Protein AF-A0A346PF53-F1 (afdb_monomer_lite)

Organism: NCBI:txid2044521

Secondary structure (DSSP, 8-state):
--SSSHHHHHHHT--HHHHHHHHHS-S--TT-S-SSS--HHHHHIIIIITHHHHHHHHHHHHSSS--HHHHHHHHHHHHHHHHHHHHHHHHHHHHHHHHHHSSPPTTTSPPPP-

Radius of gyration: 25.22 Å; chains: 1; bounding box: 38×70×56 Å

Sequence (114 aa):
MHYHLLGRDRVRHMSSYAVLESVLYHGYEGTAGVTGFPNTGTWLIFGVVLVPIYAMVVAWFTGTPRDTKTGLLGVSYLVGLVTSMWVGMFVLTVLIGIVFFGGPPEPIGSVGPP

pLDDT: mean 78.26, std 16.03, range [48.0, 96.62]

Foldseek 3Di:
DPPPPVVPVVVVPCDPVNVVCCVVVVVDPVPPDDPPDDDPVNCCCVPPVCVVVVVVLVCQPPPPPHDVVVSVVVVCVVCVVVVCVVVVVQVVQQVCCCPPVVGGDPPVDDDDDD

Structure (mmCIF, N/CA/C/O backbone):
data_AF-A0A346PF53-F1
#
_entry.id   AF-A0A346PF53-F1
#
loop_
_atom_site.group_PDB
_atom_site.id
_atom_site.type_symbol
_atom_site.label_atom_id
_atom_site.label_alt_id
_atom_site.label_comp_id
_atom_site.label_asym_id
_atom_site.label_entity_id
_atom_site.label_seq_id
_atom_site.pdbx_PDB_ins_code
_atom_site.Cartn_x
_atom_site.Cartn_y
_atom_site.Cartn_z
_atom_site.occupancy
_atom_site.B_iso_or_equiv
_atom_site.auth_seq_id
_atom_site.auth_comp_id
_atom_site.auth_asym_id
_atom_site.auth_atom_id
_atom_site.pdbx_PDB_model_num
ATOM 1 N N . MET A 1 1 ? 10.743 -59.626 -24.538 1.00 52.09 1 MET A N 1
ATOM 2 C CA . MET A 1 1 ? 11.258 -59.242 -23.203 1.00 52.09 1 MET A CA 1
ATOM 3 C C . MET A 1 1 ? 12.291 -58.105 -23.309 1.00 52.09 1 MET A C 1
ATOM 5 O O . MET A 1 1 ? 13.442 -58.305 -22.960 1.00 52.09 1 MET A O 1
ATOM 9 N N . HIS A 1 2 ? 11.919 -56.913 -23.803 1.00 52.31 2 HIS A N 1
ATOM 10 C CA . HIS A 1 2 ? 12.891 -55.832 -24.094 1.00 52.31 2 HIS A CA 1
ATOM 11 C C . HIS A 1 2 ? 12.531 -54.450 -23.508 1.00 52.31 2 HIS A C 1
ATOM 13 O O . HIS A 1 2 ? 13.280 -53.500 -23.690 1.00 52.31 2 HIS A O 1
ATOM 19 N N . TYR A 1 3 ? 11.424 -54.325 -22.765 1.00 48.00 3 TYR A N 1
ATOM 20 C CA . TYR A 1 3 ? 10.963 -53.056 -22.171 1.00 48.00 3 TYR A CA 1
ATOM 21 C C . TYR A 1 3 ? 11.421 -52.840 -20.716 1.00 48.00 3 TYR A C 1
ATOM 23 O O . TYR A 1 3 ? 11.265 -51.753 -20.171 1.00 48.00 3 TYR A O 1
ATOM 31 N N . HIS A 1 4 ? 12.004 -53.856 -20.071 1.00 55.69 4 HIS A N 1
ATOM 32 C CA . HIS A 1 4 ? 12.350 -53.815 -18.643 1.00 55.69 4 HIS A CA 1
ATOM 33 C C . HIS A 1 4 ? 13.752 -53.236 -18.351 1.00 55.69 4 HIS A C 1
ATOM 35 O O . HIS A 1 4 ? 14.109 -53.040 -17.192 1.00 55.69 4 HIS A O 1
ATOM 41 N N . LEU A 1 5 ? 14.556 -52.963 -19.387 1.00 53.56 5 LEU A N 1
ATOM 42 C CA . LEU A 1 5 ? 15.928 -52.450 -19.246 1.00 53.56 5 LEU A CA 1
ATOM 43 C C . LEU A 1 5 ? 16.016 -50.918 -19.382 1.00 53.56 5 LEU A C 1
ATOM 45 O O . LEU A 1 5 ? 16.790 -50.299 -18.665 1.00 53.56 5 LEU A O 1
ATOM 49 N N . LEU A 1 6 ? 15.131 -50.281 -20.161 1.00 57.62 6 LEU A N 1
ATOM 50 C CA . LEU A 1 6 ? 15.114 -48.816 -20.339 1.00 57.62 6 LEU A CA 1
ATOM 51 C C . LEU A 1 6 ? 14.738 -48.014 -19.075 1.00 57.62 6 LEU A C 1
ATOM 53 O O . LEU A 1 6 ? 15.012 -46.817 -18.995 1.00 57.62 6 LEU A O 1
ATOM 57 N N . GLY A 1 7 ? 14.090 -48.641 -18.089 1.00 55.22 7 GLY A N 1
ATOM 58 C CA . GLY A 1 7 ? 13.719 -47.983 -16.831 1.00 55.22 7 GLY A CA 1
ATOM 59 C C . GLY A 1 7 ? 14.850 -47.928 -15.801 1.00 55.22 7 GLY A C 1
ATOM 60 O O . GLY A 1 7 ? 14.898 -47.005 -14.993 1.00 55.22 7 GLY A O 1
ATOM 61 N N . ARG A 1 8 ? 15.776 -48.896 -15.834 1.00 57.12 8 ARG A N 1
ATOM 62 C CA . ARG A 1 8 ? 16.830 -49.055 -14.819 1.00 57.12 8 ARG A CA 1
ATOM 63 C C . ARG A 1 8 ? 18.003 -48.098 -15.037 1.00 57.12 8 ARG A C 1
ATOM 65 O O . ARG A 1 8 ? 18.588 -47.626 -14.064 1.00 57.12 8 ARG A O 1
ATOM 72 N N . ASP A 1 9 ? 18.295 -47.773 -16.291 1.00 55.59 9 ASP A N 1
ATOM 73 C CA . ASP A 1 9 ? 19.436 -46.927 -16.651 1.00 55.59 9 ASP A CA 1
ATOM 74 C C . ASP A 1 9 ? 19.144 -45.432 -16.445 1.00 55.59 9 ASP A C 1
ATOM 76 O O . ASP A 1 9 ? 20.044 -44.666 -16.111 1.00 55.59 9 ASP A O 1
ATOM 80 N N . ARG A 1 10 ? 17.872 -45.008 -16.511 1.00 58.06 10 ARG A N 1
ATOM 81 C CA . ARG A 1 10 ? 17.489 -43.608 -16.243 1.00 58.06 10 ARG A CA 1
ATOM 82 C C . ARG A 1 10 ? 17.724 -43.167 -14.798 1.00 58.06 10 ARG A C 1
ATOM 84 O O . ARG A 1 10 ? 18.047 -42.008 -14.569 1.00 58.06 10 ARG A O 1
ATOM 91 N N . VAL A 1 11 ? 17.613 -44.077 -13.831 1.00 57.25 11 VAL A N 1
ATOM 92 C CA . VAL A 1 11 ? 17.796 -43.751 -12.404 1.00 57.25 11 VAL A CA 1
ATOM 93 C C . VAL A 1 11 ? 19.280 -43.585 -12.047 1.00 57.25 11 VAL A C 1
ATOM 95 O O . VAL A 1 11 ? 19.620 -42.835 -11.139 1.00 57.25 11 VAL A O 1
ATOM 98 N N . ARG A 1 12 ? 20.186 -44.246 -12.780 1.00 56.78 12 ARG A N 1
ATOM 99 C CA . ARG A 1 12 ? 21.637 -44.222 -12.511 1.00 56.78 12 ARG A CA 1
ATOM 100 C C . ARG A 1 12 ? 22.372 -43.015 -13.102 1.00 56.78 12 ARG A C 1
ATOM 102 O O . ARG A 1 12 ? 23.528 -42.800 -12.758 1.00 56.78 12 ARG A O 1
ATOM 109 N N . HIS A 1 13 ? 21.708 -42.223 -13.945 1.00 54.78 13 HIS A N 1
ATOM 110 C CA . HIS A 1 13 ? 22.278 -41.049 -14.615 1.00 54.78 13 HIS A CA 1
ATOM 111 C C . HIS A 1 13 ? 21.632 -39.721 -14.183 1.00 54.78 13 HIS A C 1
ATOM 113 O O . HIS A 1 13 ? 21.768 -38.714 -14.876 1.00 54.78 13 HIS A O 1
ATOM 119 N N . MET A 1 14 ? 20.962 -39.675 -13.025 1.00 58.09 14 MET A N 1
ATOM 120 C CA . MET A 1 14 ? 20.651 -38.396 -12.380 1.00 58.09 14 MET A CA 1
ATOM 121 C C . MET A 1 14 ? 21.932 -37.862 -11.759 1.00 58.09 14 MET A C 1
ATOM 123 O O . MET A 1 14 ? 22.338 -38.240 -10.664 1.00 58.09 14 MET A O 1
ATOM 127 N N . SER A 1 15 ? 22.620 -37.013 -12.504 1.00 73.31 15 SER A N 1
ATOM 128 C CA . SER A 1 15 ? 23.764 -36.299 -11.961 1.00 73.31 15 SER A CA 1
ATOM 129 C C . SER A 1 15 ? 23.363 -35.438 -10.753 1.00 73.31 15 SER A C 1
ATOM 131 O O . SER A 1 15 ? 22.214 -34.995 -10.644 1.00 73.31 15 SER A O 1
ATOM 133 N N . SER A 1 16 ? 24.334 -35.121 -9.905 1.00 68.69 16 SER A N 1
ATOM 134 C CA . SER A 1 16 ? 24.154 -34.202 -8.780 1.00 68.69 16 SER A CA 1
ATOM 135 C C . SER A 1 16 ? 23.550 -32.855 -9.187 1.00 68.69 16 SER A C 1
ATOM 137 O O . SER A 1 16 ? 22.771 -32.309 -8.414 1.00 68.69 16 SER A O 1
ATOM 139 N N . TYR A 1 17 ? 23.836 -32.350 -10.395 1.00 65.19 17 TYR A N 1
ATOM 140 C CA . TYR A 1 17 ? 23.260 -31.103 -10.901 1.00 65.19 17 TYR A CA 1
ATOM 141 C C . TYR A 1 17 ? 21.748 -31.200 -11.126 1.00 65.19 17 TYR A C 1
ATOM 143 O O . TYR A 1 17 ? 21.042 -30.286 -10.733 1.00 65.19 17 TYR A O 1
ATOM 151 N N . ALA A 1 18 ? 21.233 -32.318 -11.641 1.00 69.94 18 ALA A N 1
ATOM 152 C CA . ALA A 1 18 ? 19.790 -32.527 -11.825 1.00 69.94 18 ALA A CA 1
ATOM 153 C C . ALA A 1 18 ? 19.031 -32.694 -10.491 1.00 69.94 18 ALA A C 1
ATOM 155 O O . ALA A 1 18 ? 17.876 -32.293 -10.363 1.00 69.94 18 ALA A O 1
ATOM 156 N N . VAL A 1 19 ? 19.680 -33.284 -9.480 1.00 71.94 19 VAL A N 1
ATOM 157 C CA . VAL A 1 19 ? 19.118 -33.390 -8.121 1.00 71.94 19 VAL A CA 1
ATOM 158 C C . VAL A 1 19 ? 19.121 -32.027 -7.430 1.00 71.94 19 VAL A C 1
ATOM 160 O O . VAL A 1 19 ? 18.134 -31.650 -6.810 1.00 71.94 19 VAL A O 1
ATOM 163 N N . LEU A 1 20 ? 20.215 -31.273 -7.554 1.00 70.69 20 LEU A N 1
ATOM 164 C CA . LEU A 1 20 ? 20.298 -29.903 -7.051 1.00 70.69 20 LEU A CA 1
ATOM 165 C C . LEU A 1 20 ? 19.286 -29.000 -7.755 1.00 70.69 20 LEU A C 1
ATOM 167 O O . LEU A 1 20 ? 18.597 -28.246 -7.087 1.00 70.69 20 LEU A O 1
ATOM 171 N N . GLU A 1 21 ? 19.139 -29.108 -9.071 1.00 70.81 21 GLU A N 1
ATOM 172 C CA . GLU A 1 21 ? 18.162 -28.333 -9.831 1.00 70.81 21 GLU A CA 1
ATOM 173 C C . GLU A 1 21 ? 16.731 -28.629 -9.369 1.00 70.81 21 GLU A C 1
ATOM 175 O O . GLU A 1 21 ? 15.980 -27.694 -9.133 1.00 70.81 21 GLU A O 1
ATOM 180 N N . SER A 1 22 ? 16.356 -29.888 -9.112 1.00 68.06 22 SER A N 1
ATOM 181 C CA . SER A 1 22 ? 15.003 -30.189 -8.613 1.00 68.06 22 SER A CA 1
ATOM 182 C C . SER A 1 22 ? 14.745 -29.686 -7.186 1.00 68.06 22 SER A C 1
ATOM 184 O O . SER A 1 22 ? 13.608 -29.354 -6.850 1.00 68.06 22 SER A O 1
ATOM 186 N N . VAL A 1 23 ? 15.786 -29.608 -6.349 1.00 70.00 23 VAL A N 1
ATOM 187 C CA . VAL A 1 23 ? 15.690 -29.117 -4.966 1.00 70.00 23 VAL A CA 1
ATOM 188 C C . VAL A 1 23 ? 15.730 -27.589 -4.899 1.00 70.00 23 VAL A C 1
ATOM 190 O O . VAL A 1 23 ? 15.002 -27.014 -4.099 1.00 70.00 23 VAL A O 1
ATOM 193 N N . LEU A 1 24 ? 16.556 -26.927 -5.716 1.00 66.69 24 LEU A N 1
ATOM 194 C CA . LEU A 1 24 ? 16.683 -25.463 -5.751 1.00 66.69 24 LEU A CA 1
ATOM 195 C C . LEU A 1 24 ? 15.632 -24.793 -6.652 1.00 66.69 24 LEU A C 1
ATOM 197 O O . LEU A 1 24 ? 15.189 -23.686 -6.358 1.00 66.69 24 LEU A O 1
ATOM 201 N N . TYR A 1 25 ? 15.216 -25.463 -7.725 1.00 57.91 25 TYR A N 1
ATOM 202 C CA . TYR A 1 25 ? 14.224 -25.014 -8.703 1.00 57.91 25 TYR A CA 1
ATOM 203 C C . TYR A 1 25 ? 13.050 -25.995 -8.732 1.00 57.91 25 TYR A C 1
ATOM 205 O O . TYR A 1 25 ? 12.707 -26.557 -9.767 1.00 57.91 25 TYR A O 1
ATOM 213 N N . HIS A 1 26 ? 12.434 -26.197 -7.566 1.00 65.38 26 HIS A N 1
ATOM 214 C CA . HIS A 1 26 ? 11.277 -27.053 -7.257 1.00 65.38 26 HIS A CA 1
ATOM 215 C C . HIS A 1 26 ? 9.978 -26.761 -8.058 1.00 65.38 26 HIS A C 1
ATOM 217 O O . HIS A 1 26 ? 8.884 -26.719 -7.501 1.00 65.38 26 HIS A O 1
ATOM 223 N N . GLY A 1 27 ? 10.061 -26.536 -9.372 1.00 57.34 27 GLY A N 1
ATOM 224 C CA . GLY A 1 27 ? 8.936 -26.336 -10.294 1.00 57.34 27 GLY A CA 1
ATOM 225 C C . GLY A 1 27 ? 8.198 -25.003 -10.145 1.00 57.34 27 GLY A C 1
ATOM 226 O O . GLY A 1 27 ? 7.333 -24.692 -10.957 1.00 57.34 27 GLY A O 1
ATOM 227 N N . TYR A 1 28 ? 8.540 -24.201 -9.136 1.00 52.59 28 TYR A N 1
ATOM 228 C CA . TYR A 1 28 ? 8.069 -22.830 -8.986 1.00 52.59 28 TYR A CA 1
ATOM 229 C C . TYR A 1 28 ? 9.035 -21.885 -9.694 1.00 52.59 28 TYR A C 1
ATOM 231 O O . TYR A 1 28 ? 9.956 -21.343 -9.087 1.00 52.59 28 TYR A O 1
ATOM 239 N N . GLU A 1 29 ? 8.822 -21.663 -10.985 1.00 60.22 29 GLU A N 1
ATOM 240 C CA . GLU A 1 29 ? 9.334 -20.451 -11.614 1.00 60.22 29 GLU A CA 1
ATOM 241 C C . GLU A 1 29 ? 8.625 -19.266 -10.942 1.00 60.22 29 GLU A C 1
ATOM 243 O O . GLU A 1 29 ? 7.408 -19.113 -11.058 1.00 60.22 29 GLU A O 1
ATOM 248 N N . GLY A 1 30 ? 9.364 -18.414 -10.221 1.00 52.47 30 GLY A N 1
ATOM 249 C CA . GLY A 1 30 ? 8.811 -17.215 -9.563 1.00 52.47 30 GLY A CA 1
ATOM 250 C C . GLY A 1 30 ? 8.098 -16.247 -10.523 1.00 52.47 30 GLY A C 1
ATOM 251 O O . GLY A 1 30 ? 7.407 -15.324 -10.081 1.00 52.47 30 GLY A O 1
ATOM 252 N N . THR A 1 31 ? 8.244 -16.492 -11.827 1.00 55.41 31 THR A N 1
ATOM 253 C CA . THR A 1 31 ? 7.749 -15.708 -12.956 1.00 55.41 31 THR A CA 1
ATOM 254 C C . THR A 1 31 ? 6.971 -16.535 -13.994 1.00 55.41 31 THR A C 1
ATOM 256 O O . THR A 1 31 ? 6.669 -15.997 -15.056 1.00 55.41 31 THR A O 1
ATOM 259 N N . ALA A 1 32 ? 6.622 -17.807 -13.736 1.00 51.56 32 ALA A N 1
ATOM 260 C CA . ALA A 1 32 ? 5.741 -18.569 -14.637 1.00 51.56 32 ALA A CA 1
ATOM 261 C C . ALA A 1 32 ? 4.297 -18.062 -14.522 1.00 51.56 32 ALA A C 1
ATOM 263 O O . ALA A 1 32 ? 3.498 -18.546 -13.720 1.00 51.56 32 ALA A O 1
ATOM 264 N N . GLY A 1 33 ? 3.968 -17.043 -15.308 1.00 59.88 33 GLY A N 1
ATOM 265 C CA . GLY A 1 33 ? 2.644 -16.434 -15.362 1.00 59.88 33 GLY A CA 1
ATOM 266 C C . GLY A 1 33 ? 2.720 -15.005 -15.881 1.00 59.88 33 GLY A C 1
ATOM 267 O O . GLY A 1 33 ? 3.778 -14.382 -15.833 1.00 59.88 33 GLY A O 1
ATOM 268 N N . VAL A 1 34 ? 1.595 -14.492 -16.389 1.00 50.44 34 VAL A N 1
ATOM 269 C CA . VAL A 1 34 ? 1.448 -13.087 -16.798 1.00 50.44 34 VAL A CA 1
ATOM 270 C C . VAL A 1 34 ? 2.095 -12.174 -15.756 1.00 50.44 34 VAL A C 1
ATOM 272 O O . VAL A 1 34 ? 1.716 -12.174 -14.587 1.00 50.44 34 VAL A O 1
ATOM 275 N N . THR A 1 35 ? 3.082 -11.391 -16.182 1.00 53.81 35 THR A N 1
ATOM 276 C CA . THR A 1 35 ? 3.888 -10.473 -15.357 1.00 53.81 35 THR A CA 1
ATOM 277 C C . THR A 1 35 ? 3.082 -9.299 -14.775 1.00 53.81 35 THR A C 1
ATOM 279 O O . THR A 1 35 ? 3.652 -8.347 -14.250 1.00 53.81 35 THR A O 1
ATOM 282 N N . GLY A 1 36 ? 1.748 -9.375 -14.819 1.00 52.78 36 GLY A N 1
ATOM 283 C CA . GLY A 1 36 ? 0.808 -8.420 -14.252 1.00 52.78 36 GLY A CA 1
ATOM 284 C C . GLY A 1 36 ? -0.294 -9.122 -13.454 1.00 52.78 36 GLY A C 1
ATOM 285 O O . GLY A 1 36 ? -1.361 -9.360 -14.000 1.00 52.78 36 GLY A O 1
ATOM 286 N N . PHE A 1 37 ? -0.042 -9.377 -12.160 1.00 53.75 37 PHE A N 1
ATOM 287 C CA . PHE A 1 37 ? -1.007 -9.778 -11.108 1.00 53.75 37 PHE A CA 1
ATOM 288 C C . PHE A 1 37 ? -1.729 -11.148 -11.240 1.00 53.75 37 PHE A C 1
ATOM 290 O O . PHE A 1 37 ? -2.195 -11.509 -12.313 1.00 53.75 37 PHE A O 1
ATOM 297 N N . PRO A 1 38 ? -2.033 -11.860 -10.129 1.00 63.81 38 PRO A N 1
ATOM 298 C CA . PRO A 1 38 ? -1.288 -12.102 -8.892 1.00 63.81 38 PRO A CA 1
ATOM 299 C C . PRO A 1 38 ? -0.687 -13.527 -8.899 1.00 63.81 38 PRO A C 1
ATOM 301 O O . PRO A 1 38 ? -1.408 -14.521 -8.996 1.00 63.81 38 PRO A O 1
ATOM 304 N N . ASN A 1 39 ? 0.638 -13.640 -8.748 1.00 71.44 39 ASN A N 1
ATOM 305 C CA . ASN A 1 39 ? 1.304 -14.935 -8.562 1.00 71.44 39 ASN A CA 1
ATOM 306 C C . ASN A 1 39 ? 1.040 -15.498 -7.147 1.00 71.44 39 ASN A C 1
ATOM 308 O O . ASN A 1 39 ? 0.567 -14.789 -6.254 1.00 71.44 39 ASN A O 1
ATOM 312 N N . THR A 1 40 ? 1.386 -16.767 -6.910 1.00 82.56 40 THR A N 1
ATOM 313 C CA . THR A 1 40 ? 1.243 -17.409 -5.588 1.00 82.56 40 THR A CA 1
ATOM 314 C C . THR A 1 40 ? 1.908 -16.600 -4.468 1.00 82.56 40 THR A C 1
ATOM 316 O O . THR A 1 40 ? 1.341 -16.459 -3.386 1.00 82.56 40 THR A O 1
ATOM 319 N N . GLY A 1 41 ? 3.078 -16.005 -4.728 1.00 80.94 41 GLY A N 1
ATOM 320 C CA . GLY A 1 41 ? 3.779 -15.156 -3.758 1.00 80.94 41 GLY A CA 1
ATOM 321 C C . GLY A 1 41 ? 3.008 -13.883 -3.388 1.00 80.94 41 GLY A C 1
ATOM 322 O O . GLY A 1 41 ? 2.954 -13.517 -2.218 1.00 80.94 41 GLY A O 1
ATOM 323 N N . THR A 1 42 ? 2.349 -13.245 -4.356 1.00 82.81 42 THR A N 1
ATOM 324 C CA . THR A 1 42 ? 1.522 -12.044 -4.160 1.00 82.81 42 THR A CA 1
ATOM 325 C C . THR A 1 42 ? 0.351 -12.371 -3.244 1.00 82.81 42 THR A C 1
ATOM 327 O O . THR A 1 42 ? 0.117 -11.665 -2.265 1.00 82.81 42 THR A O 1
ATOM 330 N N . TRP A 1 43 ? -0.340 -13.483 -3.506 1.00 84.00 43 TRP A N 1
ATOM 331 C CA . TRP A 1 43 ? -1.422 -13.955 -2.644 1.00 84.00 43 TRP A CA 1
ATOM 332 C C . TRP A 1 43 ? -0.950 -14.289 -1.233 1.00 84.00 43 TRP A C 1
ATOM 334 O O . TRP A 1 43 ? -1.644 -13.975 -0.272 1.00 84.00 43 TRP A O 1
ATOM 344 N N . LEU A 1 44 ? 0.234 -14.882 -1.085 1.00 87.31 44 LEU A N 1
ATOM 345 C CA . LEU A 1 44 ? 0.787 -15.199 0.227 1.00 87.31 44 LEU A CA 1
ATOM 346 C C . LEU A 1 44 ? 1.128 -13.928 1.018 1.00 87.31 44 LEU A C 1
ATOM 348 O O . LEU A 1 44 ? 0.758 -13.812 2.187 1.00 87.31 44 LEU A O 1
ATOM 352 N N . ILE A 1 45 ? 1.783 -12.955 0.382 1.00 88.00 45 ILE A N 1
ATOM 353 C CA . ILE A 1 45 ? 2.176 -11.700 1.031 1.00 88.00 45 ILE A CA 1
ATOM 354 C C . ILE A 1 45 ? 0.931 -10.889 1.405 1.00 88.00 45 ILE A C 1
ATOM 356 O O . ILE A 1 45 ? 0.699 -10.620 2.583 1.00 88.00 45 ILE A O 1
ATOM 360 N N . PHE A 1 46 ? 0.094 -10.538 0.428 1.00 88.00 46 PHE A N 1
ATOM 361 C CA . PHE A 1 46 ? -1.072 -9.690 0.676 1.00 88.00 46 PHE A CA 1
ATOM 362 C C . PHE A 1 46 ? -2.194 -10.420 1.416 1.00 88.00 46 PHE A C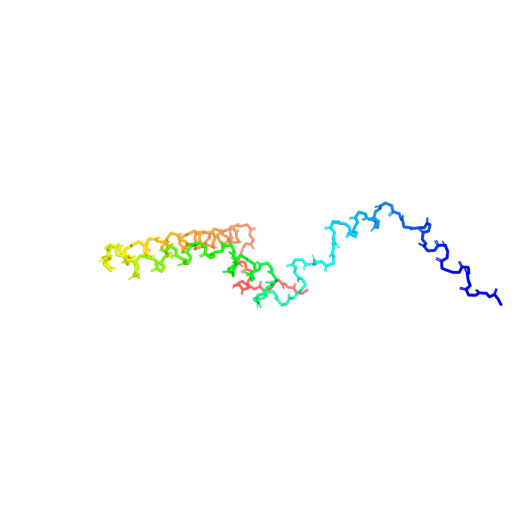 1
ATOM 364 O O . PHE A 1 46 ? -2.922 -9.790 2.166 1.00 88.00 46 PHE A O 1
ATOM 371 N N . GLY A 1 47 ? -2.342 -11.733 1.244 1.00 89.62 47 GLY A N 1
ATOM 372 C CA . GLY A 1 47 ? -3.429 -12.498 1.854 1.00 89.62 47 GLY A CA 1
ATOM 373 C C . GLY A 1 47 ? -3.125 -13.025 3.252 1.00 89.62 47 GLY A C 1
ATOM 374 O O . GLY A 1 47 ? -4.025 -13.032 4.083 1.00 89.62 47 GLY A O 1
ATOM 375 N N . VAL A 1 48 ? -1.890 -13.465 3.527 1.00 94.38 48 VAL A N 1
ATOM 376 C CA . VAL A 1 48 ? -1.529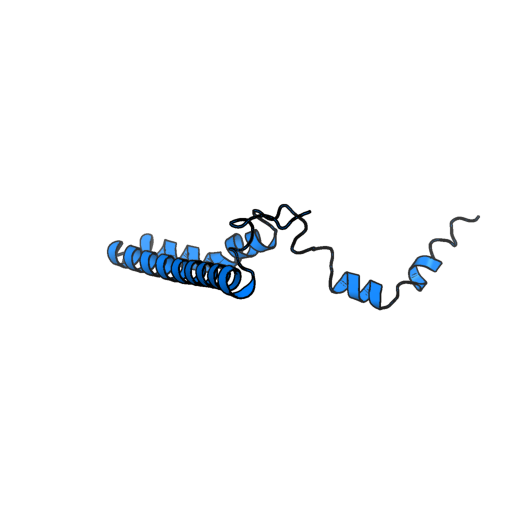 -14.125 4.800 1.00 94.38 48 VAL A CA 1
ATOM 377 C C . VAL A 1 48 ? -0.593 -13.257 5.631 1.00 94.38 48 VAL A C 1
ATOM 379 O O . VAL A 1 48 ? -0.860 -13.004 6.804 1.00 94.38 48 VAL A O 1
ATOM 382 N N . VAL A 1 49 ? 0.494 -12.767 5.036 1.00 94.62 49 VAL A N 1
ATOM 383 C CA . VAL A 1 49 ? 1.517 -12.015 5.780 1.00 94.62 49 VAL A CA 1
ATOM 384 C C . VAL A 1 49 ? 0.987 -10.658 6.251 1.00 94.62 49 VAL A C 1
ATOM 386 O O . VAL A 1 49 ? 1.312 -10.231 7.356 1.00 94.62 49 VAL A O 1
ATOM 389 N N . LEU A 1 50 ? 0.138 -9.992 5.459 1.00 93.19 50 LEU A N 1
ATOM 390 C CA . LEU A 1 50 ? -0.441 -8.691 5.820 1.00 93.19 50 LEU A CA 1
ATOM 391 C C . LEU A 1 50 ? -1.647 -8.767 6.774 1.00 93.19 50 LEU A C 1
ATOM 393 O O . LEU A 1 50 ? -2.073 -7.730 7.286 1.00 93.19 50 LEU A O 1
ATOM 397 N N . VAL A 1 51 ? -2.168 -9.960 7.078 1.00 96.62 51 VAL A N 1
ATOM 398 C CA . VAL A 1 51 ? -3.308 -10.159 7.998 1.00 96.62 51 VAL A CA 1
ATOM 399 C C . VAL A 1 51 ? -3.196 -9.381 9.316 1.00 96.62 51 VAL A C 1
ATOM 401 O O . VAL A 1 5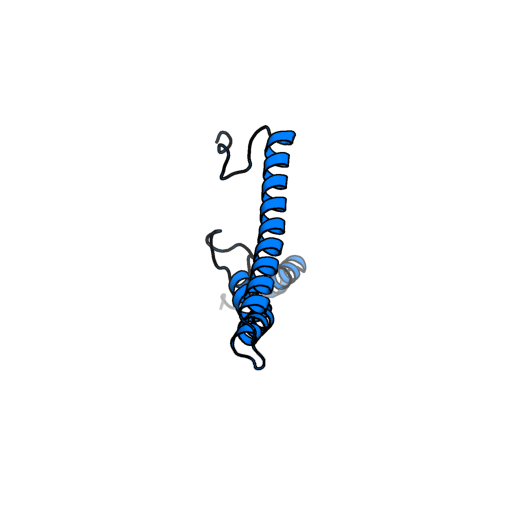1 ? -4.151 -8.675 9.645 1.00 96.62 51 VAL A O 1
ATOM 404 N N . PRO A 1 52 ? -2.084 -9.438 10.081 1.00 95.81 52 PRO A N 1
ATOM 405 C CA . PRO A 1 52 ? -1.972 -8.689 11.333 1.00 95.81 52 PRO A CA 1
ATOM 406 C C . PRO A 1 52 ? -2.104 -7.174 11.141 1.00 95.81 52 PRO A C 1
ATOM 408 O O . PRO A 1 52 ? -2.673 -6.500 11.996 1.00 95.81 52 PRO A O 1
ATOM 411 N N . ILE A 1 53 ? -1.637 -6.633 10.012 1.00 94.06 53 ILE A N 1
ATOM 412 C CA . ILE A 1 53 ? -1.759 -5.204 9.709 1.00 94.06 53 ILE A CA 1
ATOM 413 C C . ILE A 1 53 ? -3.214 -4.845 9.419 1.00 94.06 53 ILE A C 1
ATOM 415 O O . ILE A 1 53 ? -3.711 -3.855 9.953 1.00 94.06 53 ILE A O 1
ATOM 419 N N . TYR A 1 54 ? -3.932 -5.666 8.648 1.00 93.69 54 TYR A N 1
ATOM 420 C CA . TYR A 1 54 ? -5.364 -5.451 8.429 1.00 93.69 54 TYR A CA 1
ATOM 421 C C . TYR A 1 54 ? -6.150 -5.514 9.733 1.00 93.69 54 TYR A C 1
ATOM 423 O O . TYR A 1 54 ? -6.968 -4.634 9.991 1.00 93.69 54 TYR A O 1
ATOM 431 N N . ALA A 1 55 ? -5.864 -6.502 10.581 1.00 95.31 55 ALA A N 1
ATOM 432 C CA . ALA A 1 55 ? -6.493 -6.618 11.890 1.00 95.31 55 ALA A CA 1
ATOM 433 C C . ALA A 1 55 ? -6.216 -5.382 12.760 1.00 95.31 55 ALA A C 1
ATOM 435 O O . ALA A 1 55 ? -7.143 -4.844 13.360 1.00 95.31 55 ALA A O 1
ATOM 436 N N . MET A 1 56 ? -4.973 -4.890 12.779 1.00 93.38 56 MET A N 1
ATOM 437 C CA . MET A 1 56 ? -4.594 -3.675 13.504 1.00 93.38 56 MET A CA 1
ATOM 438 C C . MET A 1 56 ? -5.355 -2.442 12.995 1.00 93.38 56 MET A C 1
ATOM 440 O O . MET A 1 56 ? -5.938 -1.714 13.797 1.00 93.38 56 MET A O 1
ATOM 444 N N . VAL A 1 57 ? -5.392 -2.222 11.676 1.00 93.12 57 VAL A N 1
ATOM 445 C CA . VAL A 1 57 ? -6.105 -1.080 11.080 1.00 93.12 57 VAL A CA 1
ATOM 446 C C . 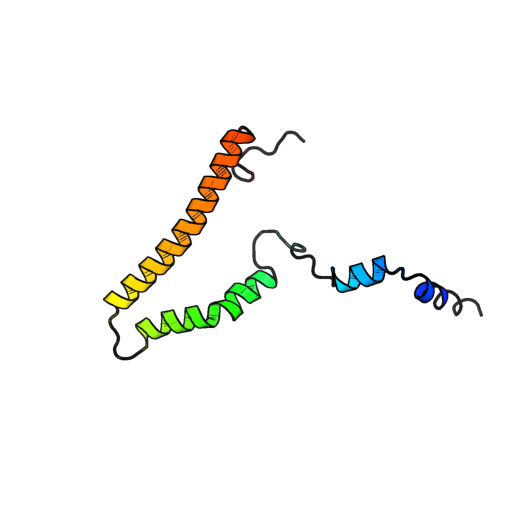VAL A 1 57 ? -7.603 -1.169 11.365 1.00 93.12 57 VAL A C 1
ATOM 448 O O . VAL A 1 57 ? -8.204 -0.175 11.759 1.00 93.12 57 VAL A O 1
ATOM 451 N N . VAL A 1 58 ? -8.213 -2.350 11.227 1.00 93.62 58 VAL A N 1
ATOM 452 C CA . VAL A 1 58 ? -9.632 -2.560 11.555 1.00 93.62 58 VAL A CA 1
ATOM 453 C C . VAL A 1 58 ? -9.892 -2.277 13.036 1.00 93.62 58 VAL A C 1
ATOM 455 O O . VAL A 1 58 ? -10.850 -1.574 13.360 1.00 93.62 58 VAL A O 1
ATOM 458 N N . ALA A 1 59 ? -9.016 -2.749 13.927 1.00 92.00 59 ALA A N 1
ATOM 459 C CA . ALA A 1 59 ? -9.141 -2.552 15.368 1.00 92.00 59 ALA A CA 1
ATOM 460 C C . ALA A 1 59 ? -9.129 -1.072 15.780 1.00 92.00 59 ALA A C 1
ATOM 462 O O . ALA A 1 59 ? -9.784 -0.719 16.758 1.00 92.00 59 ALA A O 1
ATOM 463 N N . TRP A 1 60 ? -8.468 -0.184 15.029 1.00 92.31 60 TRP A N 1
ATOM 464 C CA . TRP A 1 60 ? -8.519 1.261 15.292 1.00 92.31 60 TRP A CA 1
ATOM 465 C C . TRP A 1 60 ? -9.925 1.858 15.141 1.00 92.31 60 TRP A C 1
ATOM 467 O O . TRP A 1 60 ? -10.246 2.844 15.804 1.00 92.31 60 TRP A O 1
ATOM 477 N N . PHE A 1 61 ? -10.774 1.264 14.297 1.00 90.88 61 PHE A N 1
ATOM 478 C CA . PHE A 1 61 ? -12.128 1.761 14.027 1.00 90.88 61 PHE A CA 1
ATOM 479 C C . PHE A 1 61 ? -13.225 0.967 14.750 1.00 90.88 61 PHE A C 1
ATOM 481 O O . PHE A 1 61 ? -14.294 1.514 15.045 1.00 90.88 61 PHE A O 1
ATOM 488 N N . THR A 1 62 ? -12.980 -0.312 15.043 1.00 92.00 62 THR A N 1
ATOM 489 C CA . THR A 1 62 ? -13.950 -1.204 15.699 1.00 92.00 62 THR A CA 1
ATOM 490 C C . THR A 1 62 ? -13.704 -1.391 17.196 1.00 92.00 62 THR A C 1
ATOM 492 O O . THR A 1 62 ? -14.634 -1.761 17.909 1.00 92.00 62 THR A O 1
ATOM 495 N N . GLY A 1 63 ? -12.489 -1.121 17.683 1.00 84.44 63 GLY A N 1
ATOM 496 C CA . GLY A 1 63 ? -12.121 -1.252 19.090 1.00 84.44 63 GLY A CA 1
ATOM 497 C C . GLY A 1 63 ? -12.748 -0.184 19.990 1.00 84.44 63 GLY A C 1
ATOM 498 O O . GLY A 1 63 ? -13.243 0.844 19.534 1.00 84.44 63 GLY A O 1
ATOM 499 N N . THR A 1 64 ? -12.720 -0.416 21.300 1.00 87.62 64 THR A N 1
ATOM 500 C CA . THR A 1 64 ? -13.127 0.565 22.316 1.00 87.62 64 THR A CA 1
ATOM 501 C C . THR A 1 64 ? -11.977 0.815 23.287 1.00 87.62 64 THR A C 1
ATOM 503 O O . THR A 1 64 ? -11.423 -0.165 23.788 1.00 87.62 64 THR A O 1
ATOM 506 N N . PRO A 1 65 ? -11.650 2.077 23.620 1.00 83.62 65 PRO A N 1
ATOM 507 C CA . PRO A 1 65 ? -12.235 3.326 23.115 1.00 83.62 65 PRO A CA 1
ATOM 508 C C . PRO A 1 65 ? -11.775 3.655 21.680 1.00 83.62 65 PRO A C 1
ATOM 510 O O . PRO A 1 65 ? -10.607 3.473 21.352 1.00 83.62 65 PRO A O 1
ATOM 513 N N . ARG A 1 66 ? -12.685 4.164 20.833 1.00 83.62 66 ARG A N 1
ATOM 514 C CA . ARG A 1 66 ? -12.380 4.591 19.452 1.00 83.62 66 ARG A CA 1
ATOM 515 C C . ARG A 1 66 ? -12.406 6.105 19.299 1.00 83.62 66 ARG A C 1
ATOM 517 O O . ARG A 1 66 ? -13.345 6.755 19.754 1.00 83.62 66 ARG A O 1
ATOM 524 N N . ASP A 1 67 ? -11.429 6.628 18.566 1.00 88.56 67 ASP A N 1
ATOM 525 C CA . ASP A 1 67 ? -11.434 7.980 18.011 1.00 88.56 67 ASP A CA 1
ATOM 526 C C . ASP A 1 67 ? -11.090 7.913 16.518 1.00 88.56 67 ASP A C 1
ATOM 528 O O . ASP A 1 67 ? -9.938 7.723 16.120 1.00 88.56 67 ASP A O 1
ATOM 532 N N . THR A 1 68 ? -12.113 8.086 15.683 1.00 85.81 68 THR A N 1
ATOM 533 C CA . THR A 1 68 ? -11.992 8.015 14.224 1.00 85.81 68 THR A CA 1
ATOM 534 C C . THR A 1 68 ? -11.019 9.052 13.668 1.00 85.81 68 THR A C 1
ATOM 536 O O . THR A 1 68 ? -10.387 8.786 12.649 1.00 85.81 68 THR A O 1
ATOM 539 N N . LYS A 1 69 ? -10.861 10.218 14.316 1.00 88.38 69 LYS A N 1
ATOM 540 C CA . LYS A 1 69 ? -9.913 11.241 13.848 1.00 88.38 69 LYS A CA 1
ATOM 541 C C . LYS A 1 69 ? -8.483 10.740 13.991 1.00 88.38 69 LYS A C 1
ATOM 543 O O . LYS A 1 69 ? -7.732 10.765 13.021 1.00 88.38 69 LYS A O 1
ATOM 548 N N . THR A 1 70 ? -8.138 10.224 15.166 1.00 89.19 70 THR A N 1
ATOM 549 C CA . THR A 1 70 ? -6.817 9.643 15.428 1.00 89.19 70 THR A CA 1
ATOM 550 C C . THR A 1 70 ? -6.551 8.425 14.537 1.00 89.19 70 THR A C 1
ATOM 552 O O . THR A 1 70 ? -5.477 8.324 13.945 1.00 89.19 70 THR A O 1
ATOM 555 N N . GLY A 1 71 ? -7.544 7.546 14.351 1.00 88.44 71 GLY A N 1
ATOM 556 C CA . GLY A 1 71 ? -7.431 6.400 13.440 1.00 88.44 71 GLY A CA 1
ATOM 557 C C . GLY A 1 71 ? -7.188 6.811 11.984 1.00 88.44 71 GLY A C 1
ATOM 558 O O . GLY A 1 71 ? -6.313 6.257 11.321 1.00 88.44 71 GLY A O 1
ATOM 559 N N . LEU A 1 72 ? -7.903 7.827 11.489 1.00 93.81 72 LEU A N 1
ATOM 560 C CA . LEU A 1 72 ? -7.724 8.334 10.126 1.00 93.81 72 LEU A CA 1
ATOM 561 C C . LEU A 1 72 ? -6.353 8.994 9.928 1.00 93.81 72 LEU A C 1
ATOM 563 O O . LEU A 1 72 ? -5.742 8.804 8.879 1.00 93.81 72 LEU A O 1
ATOM 567 N N . LEU A 1 73 ? -5.853 9.721 10.934 1.00 94.25 73 LEU A N 1
ATOM 568 C CA . LEU A 1 73 ? -4.489 10.256 10.923 1.00 94.25 73 LEU A CA 1
ATOM 569 C C . LEU A 1 73 ? -3.454 9.127 10.857 1.00 94.25 73 LEU A C 1
ATOM 571 O O . LEU A 1 73 ? -2.528 9.186 10.056 1.00 94.25 73 LEU A O 1
ATOM 575 N N . GLY A 1 74 ? -3.627 8.062 11.642 1.00 91.44 74 GLY A N 1
ATOM 576 C CA . GLY A 1 74 ? -2.753 6.890 11.568 1.00 91.44 74 GLY A CA 1
ATOM 577 C C . GLY A 1 74 ? -2.749 6.251 10.175 1.00 91.44 74 GLY A C 1
ATOM 578 O O . GLY A 1 74 ? -1.687 5.962 9.625 1.00 91.44 74 GLY A O 1
ATOM 579 N N . VAL A 1 75 ? -3.928 6.070 9.570 1.00 94.25 75 VAL A N 1
ATOM 580 C CA . VAL A 1 75 ? -4.049 5.495 8.219 1.00 94.25 75 VAL A CA 1
ATOM 581 C C . VAL A 1 75 ? -3.408 6.399 7.168 1.00 94.25 75 VAL A C 1
ATOM 583 O O . VAL A 1 75 ? -2.700 5.894 6.297 1.00 94.25 75 VAL A O 1
ATOM 586 N N . SER A 1 76 ? -3.598 7.718 7.246 1.00 95.25 76 SER A N 1
ATOM 587 C CA . SER A 1 76 ? -2.979 8.642 6.291 1.00 95.25 76 SER A CA 1
ATOM 588 C C . SER A 1 76 ? -1.452 8.624 6.385 1.00 95.25 76 SER A C 1
ATOM 590 O O . SER A 1 76 ? -0.793 8.635 5.346 1.00 95.25 76 SER A O 1
ATOM 592 N N . TYR A 1 77 ? -0.883 8.492 7.589 1.00 95.00 77 TYR A N 1
ATOM 593 C CA . TYR A 1 77 ? 0.556 8.279 7.763 1.00 95.00 77 TYR A CA 1
ATOM 594 C C . TYR A 1 77 ? 1.031 6.965 7.142 1.00 95.00 77 TYR A C 1
ATOM 596 O O . TYR A 1 77 ? 2.027 6.972 6.422 1.00 95.00 77 TYR A O 1
ATOM 604 N N . LEU A 1 78 ? 0.325 5.852 7.370 1.00 93.94 78 LEU A N 1
ATOM 605 C CA . LEU A 1 78 ? 0.695 4.554 6.791 1.00 93.94 78 LEU A CA 1
ATOM 606 C C . LEU A 1 78 ? 0.667 4.590 5.258 1.00 93.94 78 LEU A C 1
ATOM 608 O O . LEU A 1 78 ? 1.632 4.182 4.611 1.00 93.94 78 LEU A O 1
ATOM 612 N N . VAL A 1 79 ? -0.408 5.124 4.675 1.00 95.19 79 VAL A N 1
ATOM 613 C CA . VAL A 1 79 ? -0.546 5.256 3.219 1.00 95.19 79 VAL A CA 1
ATOM 614 C C . VAL A 1 79 ? 0.509 6.205 2.662 1.00 95.19 79 VAL A C 1
ATOM 616 O O . VAL A 1 79 ? 1.146 5.878 1.662 1.00 95.19 79 VAL A O 1
ATOM 619 N N . GLY A 1 80 ? 0.731 7.351 3.308 1.00 96.38 80 GLY A N 1
ATOM 620 C CA . GLY A 1 80 ? 1.734 8.328 2.890 1.00 96.38 80 GLY A CA 1
ATOM 621 C C . GLY A 1 80 ? 3.148 7.755 2.916 1.00 96.38 80 GLY A C 1
ATOM 622 O O . GLY A 1 80 ? 3.881 7.898 1.939 1.00 96.38 80 GLY A O 1
ATOM 623 N N . LEU A 1 81 ? 3.510 7.040 3.984 1.00 95.62 81 LEU A N 1
ATOM 624 C CA . LEU A 1 81 ? 4.814 6.394 4.119 1.00 95.62 81 LEU A CA 1
ATOM 625 C C . LEU A 1 81 ? 5.018 5.360 3.011 1.00 95.62 81 LEU A C 1
ATOM 627 O O . LEU A 1 81 ? 5.977 5.480 2.249 1.00 95.62 81 LEU A O 1
ATOM 631 N N . VAL A 1 82 ? 4.100 4.401 2.859 1.00 94.00 82 VAL A N 1
ATOM 632 C CA . VAL A 1 82 ? 4.215 3.366 1.818 1.00 94.00 82 VAL A CA 1
ATOM 633 C C . VAL A 1 82 ? 4.272 4.009 0.433 1.00 94.00 82 VAL A C 1
ATOM 635 O O . VAL A 1 82 ? 5.176 3.711 -0.343 1.00 94.00 82 VAL A O 1
ATOM 638 N N . THR A 1 83 ? 3.383 4.958 0.139 1.00 96.38 83 THR A N 1
ATOM 639 C CA . THR A 1 83 ? 3.368 5.656 -1.155 1.00 96.38 83 THR A CA 1
ATOM 640 C C . THR A 1 83 ? 4.691 6.372 -1.415 1.00 96.38 83 THR A C 1
ATOM 642 O O . THR A 1 83 ? 5.245 6.239 -2.500 1.00 96.38 83 THR A O 1
ATOM 645 N N . SER A 1 84 ? 5.248 7.077 -0.425 1.00 96.62 84 SER A N 1
ATOM 646 C CA . SER A 1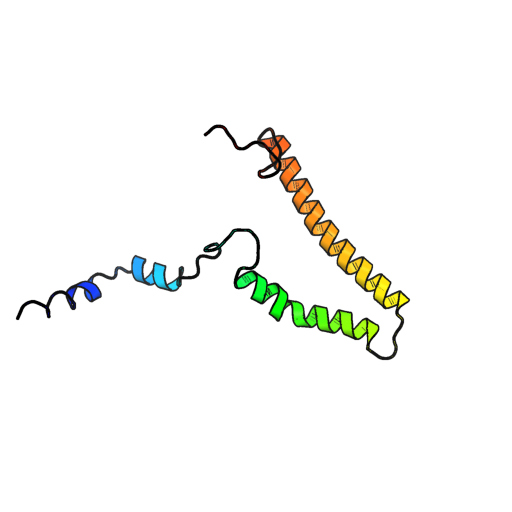 84 ? 6.527 7.783 -0.581 1.00 96.62 84 SER A CA 1
ATOM 647 C C . SER A 1 84 ? 7.705 6.843 -0.848 1.00 96.62 84 SER A C 1
ATOM 649 O O . SER A 1 84 ? 8.560 7.174 -1.666 1.00 96.62 84 SER A O 1
ATOM 651 N N . MET A 1 85 ? 7.729 5.653 -0.236 1.00 95.75 85 MET A N 1
ATOM 652 C CA . MET A 1 85 ? 8.769 4.651 -0.497 1.00 95.75 85 MET A CA 1
ATOM 653 C C . MET A 1 85 ? 8.713 4.156 -1.944 1.00 95.75 85 MET A C 1
ATOM 655 O O . MET A 1 85 ? 9.736 4.104 -2.626 1.00 95.75 85 MET A O 1
ATOM 659 N N . TRP A 1 86 ? 7.513 3.830 -2.424 1.00 91.00 86 TRP A N 1
ATOM 660 C CA . TRP A 1 86 ? 7.311 3.331 -3.783 1.00 91.00 86 TRP A CA 1
ATOM 661 C C . TRP A 1 86 ? 7.549 4.409 -4.838 1.00 91.00 86 TRP A C 1
ATOM 663 O O . TRP A 1 86 ? 8.260 4.167 -5.809 1.00 91.00 86 TRP A O 1
ATOM 673 N N . VAL A 1 87 ? 7.010 5.612 -4.630 1.00 96.19 87 VAL A N 1
ATOM 674 C CA . VAL A 1 87 ? 7.229 6.755 -5.526 1.00 96.19 87 VAL A CA 1
ATOM 675 C C . VAL A 1 87 ? 8.705 7.144 -5.548 1.00 96.19 87 VAL A C 1
ATOM 677 O O . VAL A 1 87 ? 9.243 7.397 -6.619 1.00 96.19 87 VAL A O 1
ATOM 680 N N . GLY A 1 88 ? 9.387 7.142 -4.400 1.00 96.31 88 GLY A N 1
ATOM 681 C CA . GLY A 1 88 ? 10.820 7.422 -4.324 1.00 96.31 88 GLY A CA 1
ATOM 682 C C . GLY A 1 88 ? 11.650 6.417 -5.122 1.00 96.31 88 GLY A C 1
ATOM 683 O O . GLY A 1 88 ? 12.482 6.819 -5.935 1.00 96.31 88 GLY A O 1
ATOM 684 N N . MET A 1 89 ? 11.377 5.120 -4.951 1.00 94.12 89 MET A N 1
ATOM 685 C CA . MET A 1 89 ? 11.996 4.060 -5.755 1.00 94.12 89 MET A CA 1
ATOM 686 C C . MET A 1 89 ? 11.708 4.240 -7.247 1.00 94.12 89 MET A C 1
ATOM 688 O O . MET A 1 89 ? 12.636 4.223 -8.049 1.00 94.12 89 MET A O 1
ATOM 692 N N . PHE A 1 90 ? 10.454 4.496 -7.618 1.00 92.25 90 PHE A N 1
ATOM 693 C CA . PHE A 1 90 ? 10.054 4.727 -9.004 1.00 92.25 90 PHE A CA 1
ATOM 694 C C . PHE A 1 90 ? 10.803 5.905 -9.642 1.00 92.25 90 PHE A C 1
ATOM 696 O O . PHE A 1 90 ? 11.384 5.765 -10.718 1.00 92.25 90 PHE A O 1
ATOM 703 N N . VAL A 1 91 ? 10.840 7.055 -8.963 1.00 95.38 91 VAL A N 1
ATOM 704 C CA . VAL A 1 91 ? 11.557 8.248 -9.433 1.00 95.38 91 VAL A CA 1
ATOM 705 C C . VAL A 1 91 ? 13.045 7.950 -9.588 1.00 95.38 91 VAL A C 1
ATOM 707 O O . VAL A 1 91 ? 13.627 8.306 -10.610 1.00 95.38 91 VAL A O 1
ATOM 710 N N . LEU A 1 92 ? 13.658 7.260 -8.623 1.00 95.19 92 LEU A N 1
ATOM 711 C CA . LEU A 1 92 ? 15.064 6.873 -8.704 1.00 95.19 92 LEU A CA 1
ATOM 712 C C . LEU A 1 92 ? 15.333 5.978 -9.922 1.00 95.19 92 LEU A C 1
ATOM 714 O O . LEU A 1 92 ? 16.281 6.232 -10.660 1.00 95.19 92 LEU A O 1
ATOM 718 N N . THR A 1 93 ? 14.491 4.974 -10.173 1.00 90.81 93 THR A N 1
ATOM 719 C CA . THR A 1 93 ? 14.621 4.095 -11.344 1.00 90.81 93 THR A CA 1
ATOM 720 C C . THR A 1 93 ? 14.519 4.877 -12.654 1.00 90.81 93 THR A C 1
ATOM 722 O O . THR A 1 93 ? 15.323 4.660 -13.560 1.00 90.81 93 THR A O 1
ATOM 725 N N . VAL A 1 94 ? 13.584 5.826 -12.752 1.00 92.25 94 VAL A N 1
ATOM 726 C CA . VAL A 1 94 ? 13.448 6.687 -13.938 1.00 92.25 94 VAL A CA 1
ATOM 727 C C . VAL A 1 94 ? 14.679 7.573 -14.123 1.00 92.25 94 VAL A C 1
ATOM 729 O O . VAL A 1 94 ? 15.204 7.657 -15.232 1.00 92.25 94 VAL A O 1
ATOM 732 N N . LEU A 1 95 ? 15.172 8.200 -13.051 1.00 94.62 95 LEU A N 1
ATOM 733 C CA . LEU A 1 95 ? 16.372 9.037 -13.103 1.00 94.62 95 LEU A CA 1
ATOM 734 C C . LEU A 1 95 ? 17.600 8.237 -13.540 1.00 94.62 95 LEU A C 1
ATOM 736 O O . LEU A 1 95 ? 18.365 8.713 -14.373 1.00 94.62 95 LEU A O 1
ATOM 740 N N . ILE A 1 96 ? 17.765 7.014 -13.033 1.00 92.06 96 ILE A N 1
ATOM 741 C CA . ILE A 1 96 ? 18.837 6.108 -13.463 1.00 92.06 96 ILE A CA 1
ATOM 742 C C . ILE A 1 96 ? 18.701 5.793 -14.958 1.00 92.06 96 ILE A C 1
ATOM 744 O O . ILE A 1 96 ? 19.687 5.898 -15.686 1.00 92.06 96 ILE A O 1
ATOM 748 N N . GLY A 1 97 ? 17.490 5.469 -15.423 1.00 87.69 97 GLY A N 1
ATOM 749 C CA . GLY A 1 97 ? 17.190 5.272 -16.844 1.00 87.69 97 GLY A CA 1
ATOM 750 C C . GLY A 1 97 ? 17.660 6.449 -17.700 1.00 87.69 97 GLY A C 1
ATOM 751 O O . GLY A 1 97 ? 18.443 6.286 -18.632 1.00 87.69 97 GLY A O 1
ATOM 752 N N . ILE A 1 98 ? 17.254 7.662 -17.327 1.00 90.69 98 ILE A N 1
ATOM 753 C CA . ILE A 1 98 ? 17.586 8.880 -18.074 1.00 90.69 98 ILE A CA 1
ATOM 754 C C . ILE A 1 98 ? 19.097 9.148 -18.068 1.00 90.69 98 ILE A C 1
ATOM 756 O O . ILE A 1 98 ? 19.670 9.409 -19.123 1.00 90.69 98 ILE A O 1
ATOM 760 N N . VAL A 1 99 ? 19.746 9.081 -16.901 1.00 93.62 99 VAL A N 1
ATOM 761 C CA . VAL A 1 99 ? 21.162 9.457 -16.740 1.00 93.62 99 VAL A CA 1
ATOM 762 C C . VAL A 1 99 ? 22.104 8.462 -17.4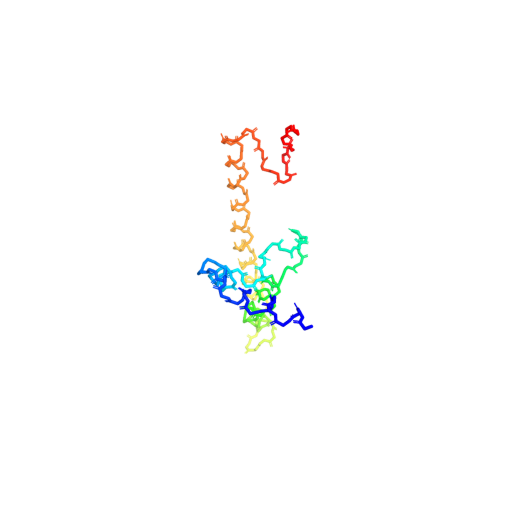15 1.00 93.62 99 VAL A C 1
ATOM 764 O O . VAL A 1 99 ? 23.084 8.881 -18.026 1.00 93.62 99 VAL A O 1
ATOM 767 N N . PHE A 1 100 ? 21.828 7.160 -17.310 1.00 90.69 100 PHE A N 1
ATOM 768 C CA . PHE A 1 100 ? 22.750 6.120 -17.778 1.00 90.69 100 PHE A CA 1
ATOM 769 C C . PHE A 1 100 ? 22.353 5.496 -19.118 1.00 90.69 100 PHE A C 1
ATOM 771 O O . PHE A 1 100 ? 23.229 5.016 -19.834 1.00 90.69 100 PHE A O 1
ATOM 778 N N . PHE A 1 101 ? 21.066 5.509 -19.473 1.00 85.00 101 PHE A N 1
ATOM 779 C CA . PHE A 1 101 ? 20.535 4.820 -20.655 1.00 85.00 101 PHE A CA 1
ATOM 780 C C . PHE A 1 101 ? 19.844 5.761 -21.656 1.00 85.00 101 PHE A C 1
ATOM 782 O O . PHE A 1 101 ? 19.358 5.307 -22.687 1.00 85.00 101 PHE A O 1
ATOM 789 N N . GLY A 1 102 ? 19.827 7.074 -21.394 1.00 83.25 102 GLY A N 1
ATOM 790 C CA . GLY A 1 102 ? 19.342 8.086 -22.339 1.00 83.25 102 GLY A CA 1
ATOM 791 C C . GLY A 1 102 ? 17.819 8.146 -22.499 1.00 83.25 102 GLY A C 1
ATOM 792 O O . GLY A 1 102 ? 17.328 8.847 -23.382 1.00 83.25 102 GLY A O 1
ATOM 793 N N . GLY A 1 103 ? 17.061 7.448 -21.651 1.00 83.56 103 GLY A N 1
ATOM 794 C CA . GLY A 1 103 ? 15.601 7.430 -21.701 1.00 83.56 103 GLY A CA 1
ATOM 795 C C . GLY A 1 103 ? 14.972 6.739 -20.486 1.00 83.56 103 GLY A C 1
ATOM 796 O O . GLY A 1 103 ? 15.652 6.012 -19.764 1.00 83.56 103 GLY A O 1
ATOM 797 N N . PRO A 1 104 ? 13.680 6.980 -20.209 1.00 84.50 104 PRO A N 1
ATOM 798 C CA . PRO A 1 104 ? 12.978 6.302 -19.125 1.00 84.50 104 PRO A CA 1
ATOM 799 C C . PRO A 1 104 ? 12.883 4.785 -19.387 1.00 84.50 104 PRO A C 1
ATOM 801 O O . PRO A 1 104 ? 12.832 4.368 -20.544 1.00 84.50 104 PRO A O 1
ATOM 804 N N . PRO A 1 105 ? 12.830 3.955 -18.331 1.00 78.06 105 PRO A N 1
ATOM 805 C CA . PRO A 1 105 ? 12.729 2.503 -18.463 1.00 78.06 105 PRO A CA 1
ATOM 806 C C . PRO A 1 105 ? 11.405 2.072 -19.120 1.00 78.06 105 PRO A C 1
ATOM 808 O O . PRO A 1 105 ? 10.380 2.752 -19.007 1.00 78.06 105 PRO A O 1
ATOM 811 N N . GLU A 1 106 ? 11.405 0.915 -19.781 1.00 78.06 106 GLU A N 1
ATOM 812 C CA . GLU A 1 106 ? 10.184 0.275 -20.288 1.00 78.06 106 GLU A CA 1
ATOM 813 C C . GLU A 1 106 ? 9.241 -0.072 -19.116 1.00 78.06 106 GLU A C 1
ATOM 815 O O . GLU A 1 106 ? 9.715 -0.508 -18.062 1.00 78.06 106 GLU A O 1
ATOM 820 N N . PRO A 1 107 ? 7.918 0.162 -19.239 1.00 67.56 107 PRO A N 1
ATOM 821 C CA . PRO A 1 107 ? 7.144 0.417 -20.460 1.00 67.56 107 PRO A CA 1
ATOM 822 C C . PRO A 1 107 ? 6.918 1.910 -20.773 1.00 67.56 107 PRO A C 1
ATOM 824 O O . PRO A 1 107 ? 6.063 2.250 -21.586 1.00 67.56 107 PRO A O 1
ATOM 827 N N . ILE A 1 108 ? 7.629 2.815 -20.096 1.00 73.69 108 ILE A N 1
ATOM 828 C CA . ILE A 1 108 ? 7.425 4.269 -20.214 1.00 73.69 108 ILE A CA 1
ATOM 829 C C . ILE A 1 108 ? 8.244 4.850 -21.381 1.00 73.69 108 ILE A C 1
ATOM 831 O O . ILE A 1 108 ? 7.829 5.830 -21.998 1.00 73.69 108 ILE A O 1
ATOM 835 N N . GLY A 1 109 ? 9.403 4.254 -21.683 1.00 65.94 109 GLY A N 1
ATOM 836 C CA . GLY A 1 109 ? 10.263 4.592 -22.824 1.00 65.94 109 GLY A CA 1
ATOM 837 C C . GLY A 1 109 ? 10.069 3.686 -24.044 1.00 65.94 109 GLY A C 1
ATOM 838 O O . GLY A 1 109 ? 9.405 2.655 -23.969 1.00 65.94 109 GLY A O 1
ATOM 839 N N . SER A 1 110 ? 10.650 4.091 -25.181 1.00 62.47 110 SER A N 1
ATOM 840 C CA . SER A 1 110 ? 10.640 3.308 -26.428 1.00 62.47 110 SER A CA 1
ATOM 841 C C . SER A 1 110 ? 11.281 1.942 -26.214 1.00 62.47 110 SER A C 1
ATOM 843 O O . SER A 1 110 ? 12.384 1.879 -25.675 1.00 62.47 110 SER A O 1
ATOM 845 N N . VAL A 1 111 ? 10.645 0.889 -26.737 1.00 63.47 111 VAL A N 1
ATOM 846 C CA . VAL A 1 111 ? 11.335 -0.382 -26.978 1.00 63.47 111 VAL A CA 1
ATOM 847 C C . VAL A 1 111 ? 12.542 -0.099 -27.869 1.00 63.47 111 VAL A C 1
ATOM 849 O O . VAL A 1 111 ? 12.430 0.662 -28.839 1.00 63.47 111 VAL A O 1
ATOM 852 N N . GLY A 1 112 ? 13.714 -0.618 -27.505 1.00 61.47 112 GLY A N 1
ATOM 853 C CA . GLY A 1 112 ? 14.896 -0.531 -28.366 1.00 61.47 112 GLY A CA 1
ATOM 854 C C . GLY A 1 112 ? 14.608 -1.097 -29.771 1.00 61.47 112 GLY A C 1
ATOM 855 O O . GLY A 1 112 ? 13.618 -1.815 -29.944 1.00 61.47 112 GLY A O 1
ATOM 856 N N . PRO A 1 113 ? 15.425 -0.781 -30.796 1.00 61.53 113 PRO A N 1
ATOM 857 C CA . PRO A 1 113 ? 15.239 -1.358 -32.127 1.00 61.53 113 PRO A CA 1
ATOM 858 C C . PRO A 1 113 ? 15.225 -2.899 -32.055 1.00 61.53 113 PRO A C 1
ATOM 860 O O . PRO A 1 113 ? 15.978 -3.444 -31.244 1.00 61.53 113 PRO A O 1
ATOM 863 N N . PRO A 1 114 ? 14.388 -3.583 -32.861 1.00 57.59 114 PRO A N 1
ATOM 864 C CA . PRO A 1 114 ? 14.327 -5.046 -32.897 1.00 57.59 114 PRO A CA 1
ATOM 865 C C . PRO A 1 114 ? 15.641 -5.692 -33.353 1.00 57.59 114 PRO A C 1
ATOM 867 O O . PRO A 1 114 ? 16.386 -5.052 -34.134 1.00 57.59 114 PRO A O 1
#